Protein AF-A0A221MDR1-F1 (afdb_monomer_lite)

Structure (mmCIF, N/CA/C/O backbone):
data_AF-A0A221MDR1-F1
#
_entry.id   AF-A0A221MDR1-F1
#
loop_
_atom_site.group_PDB
_atom_site.id
_atom_site.type_symbol
_atom_site.label_atom_id
_atom_site.label_alt_id
_atom_site.label_comp_id
_atom_site.label_asym_id
_atom_site.label_entity_id
_atom_site.label_seq_id
_atom_site.pdbx_PDB_ins_code
_atom_site.Cartn_x
_atom_site.Cartn_y
_atom_site.Cartn_z
_atom_site.occupancy
_atom_site.B_iso_or_equiv
_atom_site.auth_seq_id
_atom_site.auth_comp_id
_atom_site.auth_asym_id
_atom_site.auth_atom_id
_atom_site.pdbx_PDB_model_num
ATOM 1 N N . MET A 1 1 ? 9.985 -4.451 -21.188 1.00 37.38 1 MET A N 1
ATOM 2 C CA . MET A 1 1 ? 9.883 -5.888 -20.873 1.00 37.38 1 MET A CA 1
ATOM 3 C C . MET A 1 1 ? 10.056 -6.014 -19.372 1.00 37.38 1 MET A C 1
ATOM 5 O O . MET A 1 1 ? 10.990 -5.410 -18.859 1.00 37.38 1 MET A O 1
ATOM 9 N N . LEU A 1 2 ? 9.130 -6.660 -18.659 1.00 49.03 2 LEU A N 1
ATOM 10 C CA . LEU A 1 2 ? 9.357 -7.026 -17.258 1.00 49.03 2 LEU A CA 1
ATOM 11 C C . LEU A 1 2 ? 10.468 -8.082 -17.284 1.00 49.03 2 LEU A C 1
ATOM 13 O O . LEU A 1 2 ? 10.188 -9.261 -17.465 1.00 49.03 2 LEU A O 1
ATOM 17 N N . GLY A 1 3 ? 11.723 -7.621 -17.270 1.00 55.03 3 GLY A N 1
ATOM 18 C CA . GLY A 1 3 ? 12.892 -8.482 -17.142 1.00 55.03 3 GLY A CA 1
ATOM 19 C C . GLY A 1 3 ? 12.710 -9.353 -15.909 1.00 55.03 3 GLY A C 1
ATOM 20 O O . GLY A 1 3 ? 12.113 -8.898 -14.932 1.00 55.03 3 GLY A O 1
ATOM 21 N N . GLU A 1 4 ? 13.135 -10.606 -16.025 1.00 67.75 4 GLU A N 1
ATOM 22 C CA . GLU A 1 4 ? 12.950 -11.678 -15.049 1.00 67.75 4 GLU A CA 1
ATOM 23 C C . GLU A 1 4 ? 12.897 -11.156 -13.609 1.00 67.75 4 GLU A C 1
ATOM 25 O O . GLU A 1 4 ? 13.806 -10.464 -13.141 1.00 67.75 4 GLU A O 1
ATOM 30 N N . LEU A 1 5 ? 1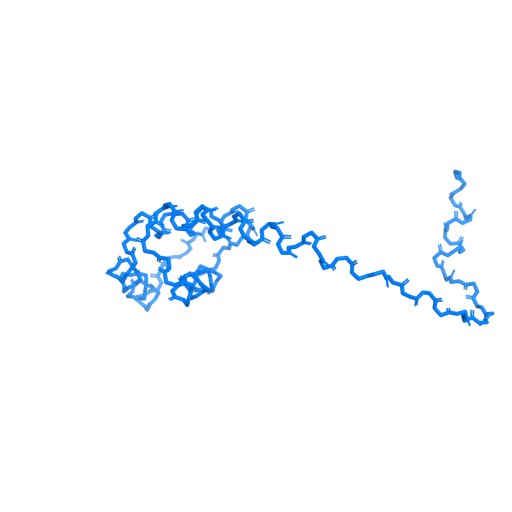1.798 -11.456 -12.907 1.00 67.56 5 LEU A N 1
ATOM 31 C CA . LEU A 1 5 ? 11.680 -11.111 -11.495 1.00 67.56 5 LEU A CA 1
ATOM 32 C C . LEU A 1 5 ? 12.852 -11.760 -10.768 1.00 67.56 5 LEU A C 1
ATOM 34 O O . LEU A 1 5 ? 12.962 -12.988 -10.755 1.00 67.56 5 LEU A O 1
ATOM 38 N N . SER A 1 6 ? 13.715 -10.941 -10.161 1.00 81.44 6 SER A N 1
ATOM 39 C CA . SER A 1 6 ? 14.831 -11.486 -9.398 1.00 81.44 6 SER A CA 1
ATOM 40 C C . SER A 1 6 ? 14.290 -12.441 -8.323 1.00 81.44 6 SER A C 1
ATOM 42 O O . SER A 1 6 ? 13.182 -12.225 -7.809 1.00 81.44 6 SER A O 1
ATOM 44 N N . PRO A 1 7 ? 15.044 -13.485 -7.943 1.00 81.44 7 PRO A N 1
ATOM 45 C CA . PRO A 1 7 ? 14.611 -14.422 -6.909 1.00 81.44 7 PRO A CA 1
ATOM 46 C C . PRO A 1 7 ? 14.156 -13.726 -5.615 1.00 81.44 7 PRO A C 1
ATOM 48 O O . PRO A 1 7 ? 13.194 -14.159 -4.983 1.00 81.44 7 PRO A O 1
ATOM 51 N N . LEU A 1 8 ? 14.788 -12.598 -5.266 1.00 82.06 8 LEU A N 1
ATOM 52 C CA . LEU A 1 8 ? 14.410 -11.768 -4.123 1.00 82.06 8 LEU A CA 1
ATOM 53 C C . LEU A 1 8 ? 12.997 -11.189 -4.281 1.00 82.06 8 LEU A C 1
ATOM 55 O O . LEU A 1 8 ? 12.167 -11.326 -3.386 1.00 82.06 8 LEU A O 1
ATOM 59 N N . VAL A 1 9 ? 12.708 -10.592 -5.440 1.00 84.69 9 VAL A N 1
ATOM 60 C CA . VAL A 1 9 ? 11.392 -10.012 -5.737 1.00 84.69 9 VAL A CA 1
ATOM 61 C C . VAL A 1 9 ? 10.318 -11.096 -5.760 1.00 84.69 9 VAL A C 1
ATOM 63 O O . VAL A 1 9 ? 9.227 -10.890 -5.239 1.00 84.69 9 VAL A O 1
ATOM 66 N N . LYS A 1 10 ? 10.626 -12.275 -6.310 1.00 86.94 10 LYS A N 1
ATOM 67 C CA . LYS A 1 10 ? 9.701 -13.415 -6.328 1.00 86.94 10 LYS A CA 1
ATOM 68 C C . LYS A 1 10 ? 9.352 -13.892 -4.915 1.00 86.94 10 LYS A C 1
ATOM 70 O O . LYS A 1 10 ? 8.183 -14.150 -4.634 1.00 86.94 10 LYS A O 1
ATOM 75 N N . ASN A 1 11 ? 10.337 -13.984 -4.022 1.00 89.00 11 ASN A N 1
ATOM 76 C CA . ASN A 1 11 ? 10.105 -14.372 -2.630 1.00 89.00 11 ASN A CA 1
ATOM 77 C C . ASN A 1 11 ? 9.220 -13.358 -1.900 1.00 89.00 11 ASN A C 1
ATOM 79 O O . ASN A 1 11 ? 8.259 -13.752 -1.235 1.00 89.00 11 ASN A O 1
ATOM 83 N N . GLU A 1 12 ? 9.492 -12.065 -2.075 1.00 90.06 12 GLU A N 1
ATOM 84 C CA . GLU A 1 12 ? 8.699 -11.013 -1.439 1.00 90.06 12 GLU A CA 1
ATOM 85 C C . GLU A 1 12 ? 7.279 -10.953 -2.025 1.00 90.06 12 GLU A C 1
ATOM 87 O O . GLU A 1 12 ? 6.303 -10.839 -1.285 1.00 90.06 12 GLU A O 1
ATOM 92 N N . PHE A 1 13 ? 7.130 -11.150 -3.338 1.00 89.44 13 PHE A N 1
ATOM 93 C CA . PHE A 1 13 ? 5.831 -11.280 -4.000 1.00 89.44 13 PHE A CA 1
ATOM 94 C C . PHE A 1 13 ? 5.002 -12.423 -3.395 1.00 89.44 13 PHE A C 1
ATOM 96 O O . PHE A 1 13 ? 3.860 -12.217 -2.986 1.00 89.44 13 PHE A O 1
ATOM 103 N N . LEU A 1 14 ? 5.583 -13.622 -3.268 1.00 90.88 14 LEU A N 1
ATOM 104 C CA . LEU A 1 14 ? 4.901 -14.782 -2.682 1.00 90.88 14 LEU A CA 1
ATOM 105 C C . LEU A 1 14 ? 4.557 -14.580 -1.202 1.00 90.88 14 LEU A C 1
ATOM 107 O O . LEU A 1 14 ? 3.542 -15.089 -0.724 1.00 90.88 14 LEU A O 1
ATOM 111 N N . LYS A 1 15 ? 5.393 -13.854 -0.458 1.00 92.00 15 LYS A N 1
ATOM 112 C CA . LYS A 1 15 ? 5.126 -13.484 0.936 1.00 92.00 15 LYS A CA 1
ATOM 113 C C . LYS A 1 15 ? 3.910 -12.563 1.038 1.00 92.00 15 LYS A C 1
ATOM 115 O O . LYS A 1 15 ? 3.051 -12.798 1.886 1.00 92.00 15 LYS A O 1
ATOM 120 N N . TRP A 1 16 ? 3.789 -11.576 0.151 1.00 92.00 16 TRP A N 1
ATOM 121 C CA . TRP A 1 16 ? 2.609 -10.714 0.092 1.00 92.00 16 TRP A CA 1
ATOM 122 C C . TRP A 1 16 ? 1.346 -11.465 -0.339 1.00 92.00 16 TRP A C 1
ATOM 124 O O . TRP A 1 16 ? 0.317 -11.300 0.318 1.00 92.00 16 TRP A O 1
ATOM 134 N N . CYS A 1 17 ? 1.429 -12.359 -1.334 1.00 91.44 17 CYS A N 1
ATOM 135 C CA . CYS A 1 17 ? 0.311 -13.240 -1.699 1.00 91.44 17 CYS A CA 1
ATOM 136 C C . CYS A 1 17 ? -0.184 -14.063 -0.505 1.00 91.44 17 CYS A C 1
ATOM 138 O O . CYS A 1 17 ? -1.386 -14.146 -0.278 1.00 91.44 17 CYS A O 1
ATOM 140 N N . ARG A 1 18 ? 0.724 -14.636 0.298 1.00 90.94 18 ARG A N 1
ATOM 141 C CA . ARG A 1 18 ? 0.348 -15.399 1.501 1.00 90.94 18 ARG A CA 1
ATOM 142 C C . ARG A 1 18 ? -0.244 -14.531 2.611 1.00 90.94 18 ARG A C 1
ATOM 144 O O . ARG A 1 18 ? -1.089 -15.008 3.357 1.00 90.94 18 ARG A O 1
ATOM 151 N N . LYS A 1 19 ? 0.209 -13.282 2.743 1.00 88.94 19 LYS A N 1
ATOM 152 C CA . LYS A 1 19 ? -0.215 -12.373 3.817 1.00 88.94 19 LYS A CA 1
ATOM 153 C C . LYS A 1 19 ? -1.582 -11.734 3.560 1.00 88.94 19 LYS A C 1
ATOM 155 O O . LYS A 1 19 ? -2.356 -11.592 4.500 1.00 88.94 19 LYS A O 1
ATOM 160 N N . LEU A 1 20 ? -1.843 -11.299 2.327 1.00 86.44 20 LEU A N 1
ATOM 161 C CA . LEU A 1 20 ? -3.039 -10.523 1.965 1.00 86.44 20 LEU A CA 1
ATOM 162 C C . LEU A 1 20 ? -4.005 -11.284 1.047 1.00 86.44 20 LEU A C 1
ATOM 164 O O . LEU A 1 20 ? -5.148 -10.869 0.888 1.00 86.44 20 LEU A O 1
ATOM 168 N N . GLY A 1 21 ? -3.564 -12.391 0.452 1.00 89.56 21 GLY A N 1
ATOM 169 C CA .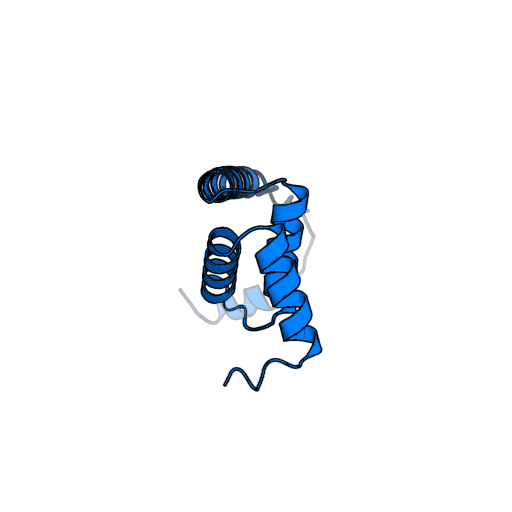 GLY A 1 21 ? -4.336 -13.155 -0.519 1.00 89.56 21 GLY A CA 1
ATOM 170 C C . GLY A 1 21 ? -4.127 -12.690 -1.962 1.00 89.56 21 GLY A C 1
ATOM 171 O O . GLY A 1 21 ? -3.742 -11.553 -2.249 1.00 89.56 21 GLY A O 1
ATOM 172 N N . GLU A 1 22 ? -4.401 -13.598 -2.896 1.00 88.81 22 GLU A N 1
ATOM 173 C CA . GLU A 1 22 ? -4.205 -13.376 -4.334 1.00 88.81 22 GLU A CA 1
ATOM 174 C C . GLU A 1 22 ? -5.126 -12.287 -4.896 1.00 88.81 22 GLU A C 1
ATOM 176 O O . GLU A 1 22 ? -4.698 -11.485 -5.726 1.00 88.81 22 GLU A O 1
ATOM 181 N N . ALA A 1 23 ? -6.368 -12.206 -4.408 1.00 89.06 23 ALA A N 1
ATOM 182 C CA . ALA A 1 23 ? -7.337 -11.205 -4.854 1.00 89.06 23 ALA A CA 1
ATOM 183 C C . ALA A 1 23 ? -6.857 -9.772 -4.567 1.00 89.06 23 ALA A C 1
ATOM 185 O O . ALA A 1 23 ? -6.891 -8.914 -5.449 1.00 89.06 23 ALA A O 1
ATOM 186 N N . VAL A 1 24 ? -6.336 -9.529 -3.360 1.00 89.50 24 VAL A N 1
ATOM 187 C CA . VAL A 1 24 ? -5.778 -8.226 -2.966 1.00 89.50 24 VAL A CA 1
ATOM 188 C C . VAL A 1 24 ? -4.537 -7.900 -3.799 1.00 89.50 24 VAL A C 1
ATOM 190 O O . VAL A 1 24 ? -4.393 -6.781 -4.288 1.00 89.50 24 VAL A O 1
ATOM 193 N N . MET A 1 25 ? -3.667 -8.885 -4.036 1.00 91.94 25 MET A N 1
ATOM 194 C CA . MET A 1 25 ? -2.492 -8.710 -4.896 1.00 91.94 25 MET A CA 1
ATOM 195 C C . MET A 1 25 ? -2.859 -8.317 -6.328 1.00 91.94 25 MET A C 1
ATOM 197 O O . MET A 1 25 ? -2.246 -7.407 -6.890 1.00 91.94 25 MET A O 1
ATOM 201 N N . LEU A 1 26 ? -3.869 -8.961 -6.916 1.00 91.56 26 LEU A N 1
ATOM 202 C CA . LEU A 1 26 ? -4.322 -8.649 -8.268 1.00 91.56 26 LEU A CA 1
ATOM 203 C C . LEU A 1 26 ? -4.837 -7.206 -8.366 1.00 91.56 26 LEU A C 1
ATOM 205 O O . LEU A 1 26 ? -4.487 -6.491 -9.306 1.00 91.56 26 LEU A O 1
ATOM 209 N N . GLU A 1 27 ? -5.624 -6.756 -7.389 1.00 91.12 27 GLU A N 1
ATOM 210 C CA . GLU A 1 27 ? -6.108 -5.373 -7.344 1.00 91.12 27 GLU A CA 1
ATOM 211 C C . GLU A 1 27 ? -4.966 -4.361 -7.170 1.00 91.12 27 GLU A C 1
ATOM 213 O O . GLU A 1 27 ? -4.926 -3.345 -7.868 1.00 91.12 27 GLU A O 1
ATOM 218 N N . ALA A 1 28 ? -3.977 -4.661 -6.325 1.00 90.88 28 ALA A N 1
ATOM 219 C CA . ALA A 1 28 ? -2.804 -3.804 -6.159 1.00 90.88 28 ALA A CA 1
ATOM 220 C C . ALA A 1 28 ? -2.009 -3.659 -7.471 1.00 90.88 28 ALA A C 1
ATOM 222 O O . ALA A 1 28 ? -1.592 -2.555 -7.832 1.00 90.88 28 ALA A O 1
ATOM 223 N N . ILE A 1 29 ? -1.850 -4.749 -8.233 1.00 90.25 29 ILE A N 1
ATOM 224 C CA . ILE A 1 29 ? -1.199 -4.728 -9.552 1.00 90.25 29 ILE A CA 1
ATOM 225 C C . ILE A 1 29 ? -2.013 -3.893 -10.545 1.00 90.25 29 ILE A C 1
ATOM 227 O O . ILE A 1 29 ? -1.434 -3.079 -11.268 1.00 90.25 29 ILE A O 1
ATOM 231 N N . LYS A 1 30 ? -3.346 -4.032 -10.569 1.00 90.56 30 LYS A N 1
ATOM 232 C CA . LYS A 1 30 ? -4.214 -3.207 -11.428 1.00 90.56 30 LYS A CA 1
ATOM 233 C C . LYS A 1 30 ? -4.026 -1.719 -11.136 1.00 90.56 30 LYS A C 1
ATOM 235 O O . LYS A 1 30 ? -3.900 -0.932 -12.072 1.00 90.56 30 LYS A O 1
ATOM 240 N N . ILE A 1 31 ? -3.972 -1.326 -9.863 1.00 88.69 31 ILE A N 1
ATOM 241 C CA . ILE A 1 31 ? -3.757 0.073 -9.460 1.00 88.69 31 ILE A CA 1
ATOM 242 C C . ILE A 1 31 ? -2.357 0.548 -9.840 1.00 88.69 31 ILE A C 1
ATOM 244 O O . ILE A 1 31 ? -2.214 1.642 -10.385 1.00 88.69 31 ILE A O 1
ATOM 248 N N . MET A 1 32 ? -1.332 -0.276 -9.611 1.00 90.19 32 MET A N 1
ATOM 249 C CA . MET A 1 32 ? 0.032 0.024 -10.040 1.00 90.19 32 MET A CA 1
ATOM 250 C C . MET A 1 32 ? 0.069 0.334 -11.542 1.00 90.19 32 MET A C 1
ATOM 252 O O . MET A 1 32 ? 0.580 1.382 -11.928 1.00 90.19 32 MET A O 1
ATOM 256 N N . VAL A 1 33 ? -0.516 -0.532 -12.376 1.00 87.88 33 VAL A N 1
ATOM 257 C CA . VAL A 1 33 ? -0.540 -0.357 -13.837 1.00 87.88 33 VAL A CA 1
ATOM 258 C C . VAL A 1 33 ? -1.343 0.880 -14.244 1.00 87.88 33 VAL A C 1
ATOM 260 O O . VAL A 1 33 ? -0.869 1.655 -15.074 1.00 87.88 33 VAL A O 1
ATOM 263 N N . LYS A 1 34 ? -2.514 1.122 -13.633 1.00 87.94 34 LYS A N 1
ATOM 264 C CA . LYS A 1 34 ? -3.328 2.330 -13.880 1.00 87.94 34 LYS A CA 1
ATOM 265 C C . LYS A 1 34 ? -2.569 3.622 -13.567 1.00 87.94 34 LYS A C 1
ATOM 267 O O . LYS A 1 34 ? -2.712 4.598 -14.292 1.00 87.94 34 LYS A O 1
ATOM 272 N N . ASN A 1 35 ? -1.717 3.606 -12.544 1.00 84.25 35 ASN A N 1
ATOM 273 C CA . ASN A 1 35 ? -0.865 4.738 -12.171 1.00 84.25 35 ASN A CA 1
ATOM 274 C C . ASN A 1 35 ? 0.467 4.773 -12.941 1.00 84.25 35 ASN A C 1
ATOM 276 O O . ASN A 1 35 ? 1.395 5.475 -12.540 1.00 84.25 35 ASN A O 1
ATOM 280 N N . ASN A 1 36 ? 0.585 3.999 -14.026 1.00 82.50 36 ASN A N 1
ATOM 281 C CA . ASN A 1 36 ? 1.792 3.848 -14.839 1.00 82.50 36 ASN A CA 1
ATOM 282 C C . ASN A 1 36 ? 3.032 3.387 -14.037 1.00 82.50 36 ASN A C 1
ATOM 284 O O . ASN A 1 36 ? 4.175 3.569 -14.461 1.00 82.50 36 ASN A O 1
ATOM 288 N N . GLY A 1 37 ? 2.809 2.767 -12.876 1.00 80.44 37 GLY A N 1
ATOM 289 C CA . GLY A 1 37 ? 3.824 2.111 -12.068 1.00 80.44 37 GLY A CA 1
ATOM 290 C C . GLY A 1 37 ? 4.278 0.811 -12.729 1.00 80.44 37 GLY A C 1
ATOM 291 O O . GLY A 1 37 ? 3.475 0.033 -13.241 1.00 80.44 37 GLY A O 1
ATOM 292 N N . ARG A 1 38 ? 5.591 0.576 -12.738 1.00 81.06 38 ARG A N 1
ATOM 293 C CA . ARG A 1 38 ? 6.208 -0.617 -13.356 1.00 81.06 38 ARG A CA 1
ATOM 294 C C . ARG A 1 38 ? 7.205 -1.321 -12.440 1.00 81.06 38 ARG A C 1
ATOM 296 O O . ARG A 1 38 ? 7.866 -2.264 -12.861 1.00 81.06 38 ARG A O 1
ATOM 303 N N . THR A 1 39 ? 7.354 -0.840 -11.208 1.00 85.50 39 THR A N 1
ATOM 304 C CA . THR A 1 39 ? 8.350 -1.330 -10.255 1.00 85.50 39 THR A CA 1
ATOM 305 C C . THR A 1 39 ? 7.671 -2.056 -9.107 1.00 85.50 39 THR A C 1
ATOM 307 O O . THR A 1 39 ? 6.658 -1.598 -8.578 1.00 85.50 39 THR A O 1
ATOM 310 N N . PHE A 1 40 ? 8.278 -3.157 -8.662 1.00 86.12 40 PHE A N 1
ATOM 311 C CA . PHE A 1 40 ? 7.803 -3.888 -7.488 1.00 86.12 40 PHE A CA 1
ATOM 312 C C . PHE A 1 40 ? 7.757 -3.001 -6.236 1.00 86.12 40 PHE A C 1
ATOM 314 O O . PHE A 1 40 ? 6.812 -3.078 -5.468 1.00 86.12 40 PHE A O 1
ATOM 321 N N . ARG A 1 41 ? 8.688 -2.049 -6.099 1.00 87.31 41 ARG A N 1
ATOM 322 C CA . ARG A 1 41 ? 8.673 -1.051 -5.018 1.00 87.31 41 ARG A CA 1
ATOM 323 C C . ARG A 1 41 ? 7.377 -0.231 -4.965 1.00 87.31 41 ARG A C 1
ATOM 325 O O . ARG A 1 41 ? 6.929 0.143 -3.884 1.00 87.31 41 ARG A O 1
ATOM 332 N N . TYR A 1 42 ? 6.793 0.096 -6.121 1.00 89.00 42 TYR A N 1
ATOM 333 C CA . TYR A 1 42 ? 5.513 0.805 -6.164 1.00 89.00 42 TYR A CA 1
ATOM 334 C C . TYR A 1 42 ? 4.375 -0.104 -5.696 1.00 89.00 42 TYR A C 1
ATOM 336 O O . TYR A 1 42 ? 3.534 0.325 -4.911 1.00 89.00 42 TYR A O 1
ATOM 344 N N . LEU A 1 43 ? 4.392 -1.367 -6.128 1.00 90.75 43 LEU A N 1
ATOM 345 C CA . LEU A 1 43 ? 3.453 -2.381 -5.657 1.00 90.75 43 LEU A CA 1
ATOM 346 C C . LEU A 1 43 ? 3.550 -2.570 -4.135 1.00 90.75 43 LEU A C 1
ATOM 348 O O . LEU A 1 43 ? 2.535 -2.516 -3.452 1.00 90.75 43 LEU A O 1
ATOM 352 N N . GLU A 1 44 ? 4.759 -2.701 -3.586 1.00 91.19 44 GLU A N 1
ATOM 353 C CA . GLU A 1 44 ? 4.986 -2.824 -2.141 1.00 91.19 44 GLU A CA 1
ATOM 354 C C . GLU A 1 44 ? 4.442 -1.636 -1.359 1.00 91.19 44 GLU A C 1
ATOM 356 O O . GLU A 1 44 ? 3.850 -1.837 -0.306 1.00 91.19 44 GLU A O 1
ATOM 361 N N . LYS A 1 45 ? 4.592 -0.407 -1.869 1.00 91.69 45 LYS A N 1
ATOM 362 C CA . LYS A 1 45 ? 3.995 0.773 -1.231 1.00 91.69 45 LYS A CA 1
ATOM 363 C C . LYS A 1 45 ? 2.478 0.653 -1.114 1.00 91.69 45 LYS A C 1
ATOM 365 O O . LYS A 1 45 ? 1.944 0.900 -0.039 1.00 91.69 45 LYS A O 1
ATOM 370 N N . ILE A 1 46 ? 1.798 0.238 -2.186 1.00 90.88 46 ILE A N 1
ATOM 371 C CA . ILE A 1 46 ? 0.342 0.022 -2.164 1.00 90.88 46 ILE A CA 1
ATOM 372 C C . ILE A 1 46 ? -0.013 -1.044 -1.119 1.00 90.88 46 ILE A C 1
ATOM 374 O O . ILE A 1 46 ? -0.886 -0.830 -0.283 1.00 90.88 46 ILE A O 1
ATOM 378 N N . LEU A 1 47 ? 0.696 -2.175 -1.126 1.00 91.50 47 LEU A N 1
ATOM 379 C CA . LEU A 1 47 ? 0.438 -3.287 -0.207 1.00 91.50 47 LEU A CA 1
ATOM 380 C C . LEU A 1 47 ? 0.738 -2.928 1.254 1.00 91.50 47 LEU A C 1
ATOM 382 O O . LEU A 1 47 ? 0.040 -3.388 2.155 1.00 91.50 47 LEU A O 1
ATOM 386 N N . GLN A 1 48 ? 1.752 -2.100 1.507 1.00 91.94 48 GLN A N 1
ATOM 387 C CA . GLN A 1 48 ? 2.057 -1.573 2.835 1.00 91.94 48 GLN A CA 1
ATOM 388 C C . GLN A 1 48 ? 0.958 -0.630 3.322 1.00 91.94 48 GLN A C 1
ATOM 390 O O . GLN A 1 48 ? 0.483 -0.815 4.440 1.00 91.94 48 GLN A O 1
ATOM 395 N N . GLU A 1 49 ? 0.515 0.319 2.489 1.00 90.00 49 GLU A N 1
ATOM 396 C CA . GLU A 1 49 ? -0.620 1.199 2.805 1.00 90.00 49 GLU A CA 1
ATOM 397 C C . GLU A 1 49 ? -1.855 0.370 3.192 1.00 90.00 49 GLU A C 1
ATOM 399 O O . GLU A 1 49 ? -2.456 0.590 4.243 1.00 90.00 49 GLU A O 1
ATOM 404 N N . TRP A 1 50 ? -2.183 -0.650 2.399 1.00 90.00 50 TRP A N 1
ATOM 405 C CA . TRP A 1 50 ? -3.326 -1.532 2.647 1.00 90.00 50 TRP A CA 1
ATOM 406 C C . TRP A 1 50 ? -3.151 -2.431 3.870 1.00 90.00 50 TRP A C 1
ATOM 408 O O . TRP A 1 50 ? -4.090 -2.615 4.642 1.00 90.00 50 TRP A O 1
ATOM 418 N N . SER A 1 51 ? -1.943 -2.943 4.110 1.00 88.12 51 SER A N 1
ATOM 419 C CA . SER A 1 51 ? -1.641 -3.723 5.311 1.00 88.12 51 SER A CA 1
ATOM 420 C C . SER A 1 51 ? -1.758 -2.884 6.585 1.00 88.12 51 SER A C 1
ATOM 422 O O . SER A 1 51 ? -2.147 -3.433 7.616 1.00 88.12 51 SER A O 1
ATOM 424 N N . VAL A 1 52 ? -1.403 -1.595 6.545 1.00 88.44 52 VAL A N 1
ATOM 425 C CA . VAL A 1 52 ? -1.581 -0.667 7.675 1.00 88.44 52 VAL A CA 1
ATOM 426 C C . VAL A 1 52 ? -3.063 -0.373 7.882 1.00 88.44 52 VAL A C 1
ATOM 428 O O . VAL A 1 52 ? -3.539 -0.428 9.011 1.00 88.44 52 VAL A O 1
ATOM 431 N N . ALA A 1 53 ? -3.808 -0.174 6.795 1.00 85.12 53 ALA A N 1
ATOM 432 C CA . ALA A 1 53 ? -5.256 0.009 6.820 1.00 85.12 53 ALA A CA 1
ATOM 433 C C . ALA A 1 53 ? -6.056 -1.277 7.140 1.00 85.12 53 ALA A C 1
ATOM 435 O O . ALA A 1 53 ? -7.281 -1.247 7.097 1.00 85.12 53 ALA A O 1
ATOM 436 N N . GLN A 1 54 ? -5.387 -2.397 7.462 1.00 86.00 54 GLN A N 1
ATOM 437 C CA . GLN A 1 54 ? -5.998 -3.707 7.748 1.00 86.00 54 GLN A CA 1
ATOM 438 C C . GLN A 1 54 ? -6.950 -4.208 6.646 1.00 86.00 54 GLN A C 1
ATOM 440 O O . GLN A 1 54 ? -7.870 -4.975 6.917 1.00 86.00 54 GLN A O 1
ATOM 445 N N . VAL A 1 55 ? -6.694 -3.823 5.397 1.00 82.75 55 VAL A N 1
ATOM 446 C CA . VAL A 1 55 ? -7.457 -4.256 4.223 1.00 82.75 55 VAL A CA 1
ATOM 447 C C . VAL A 1 55 ? -7.163 -5.735 3.969 1.00 82.75 55 VAL A C 1
ATOM 449 O O . VAL A 1 55 ? -6.019 -6.101 3.685 1.00 82.75 55 VAL A O 1
ATOM 452 N N . ARG A 1 56 ? -8.180 -6.596 4.096 1.00 81.12 56 ARG A N 1
ATOM 453 C CA . ARG A 1 56 ? -8.052 -8.055 3.903 1.00 81.12 56 ARG A CA 1
ATOM 454 C C . ARG A 1 56 ? -8.973 -8.599 2.816 1.00 81.12 56 ARG A C 1
ATOM 456 O O . ARG A 1 56 ? -8.762 -9.721 2.362 1.00 81.12 56 ARG A O 1
ATOM 463 N N . SER A 1 57 ? -9.964 -7.823 2.386 1.00 82.25 57 SER A N 1
ATOM 464 C CA . SER A 1 57 ? -10.896 -8.198 1.325 1.00 82.25 57 SER A CA 1
ATOM 465 C C . SER A 1 57 ? -10.941 -7.166 0.198 1.00 82.25 57 SER A C 1
ATOM 467 O O . SER A 1 57 ? -10.504 -6.025 0.344 1.00 82.25 57 SER A O 1
ATOM 469 N N . VAL A 1 58 ? -11.509 -7.565 -0.941 1.00 78.75 58 VAL A N 1
ATOM 470 C CA . VAL A 1 58 ? -11.772 -6.649 -2.061 1.00 78.75 58 VAL A CA 1
ATOM 471 C C . VAL A 1 58 ? -12.778 -5.561 -1.668 1.00 78.75 58 VAL A C 1
ATOM 473 O O . VAL A 1 58 ? -12.656 -4.425 -2.127 1.00 78.75 58 VAL A O 1
ATOM 476 N N . ASP A 1 59 ? -13.722 -5.866 -0.776 1.00 80.06 59 ASP A N 1
ATOM 477 C CA . ASP A 1 59 ? -14.680 -4.880 -0.267 1.00 80.06 59 ASP A CA 1
ATOM 478 C C . ASP A 1 59 ? -13.982 -3.808 0.581 1.00 80.06 59 ASP A C 1
ATOM 480 O O . ASP A 1 59 ? -14.258 -2.615 0.428 1.00 80.06 59 ASP A O 1
ATOM 484 N N . ASP A 1 60 ? -12.991 -4.203 1.386 1.00 81.56 60 ASP A N 1
ATOM 485 C CA . ASP A 1 60 ? -12.172 -3.272 2.171 1.00 81.56 60 ASP A CA 1
ATOM 486 C C . ASP A 1 60 ? -11.348 -2.350 1.261 1.00 81.56 60 ASP A C 1
ATOM 488 O O . ASP A 1 60 ? -11.183 -1.166 1.559 1.00 81.56 60 ASP A O 1
ATOM 492 N N . ILE A 1 61 ? -10.859 -2.865 0.123 1.00 83.00 61 ILE A N 1
ATOM 493 C CA . ILE A 1 61 ? -10.146 -2.058 -0.882 1.00 83.00 61 ILE A CA 1
ATOM 494 C C . ILE A 1 61 ? -11.076 -0.973 -1.426 1.00 83.00 61 ILE A C 1
ATOM 496 O O . ILE A 1 61 ? -10.680 0.190 -1.523 1.00 83.00 61 ILE A O 1
ATOM 500 N N . GLN A 1 62 ? -12.321 -1.327 -1.762 1.00 80.00 62 GLN A N 1
ATOM 501 C CA . GLN A 1 62 ? -13.295 -0.352 -2.251 1.00 80.00 62 GLN A CA 1
ATOM 502 C C . GLN A 1 62 ? -13.632 0.697 -1.189 1.00 80.00 62 GLN A C 1
ATOM 504 O O . GLN A 1 62 ? -13.720 1.884 -1.513 1.00 80.00 62 GLN A O 1
ATOM 509 N N . ALA A 1 63 ? -13.801 0.287 0.070 1.00 80.31 63 ALA A N 1
ATOM 510 C CA . ALA A 1 63 ? -14.023 1.209 1.179 1.00 80.31 6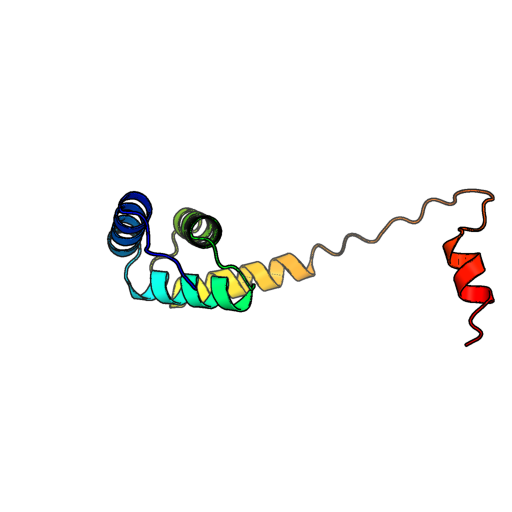3 ALA A CA 1
ATOM 511 C C . ALA A 1 63 ? -12.832 2.169 1.352 1.00 80.31 63 ALA A C 1
ATOM 513 O O . ALA A 1 63 ? -13.020 3.384 1.437 1.00 80.31 63 ALA A O 1
ATOM 514 N N . HIS A 1 64 ? -11.607 1.645 1.308 1.00 81.19 64 HIS A N 1
ATOM 515 C CA . HIS A 1 64 ? -10.382 2.433 1.400 1.00 81.19 64 HIS A CA 1
ATOM 516 C C . HIS A 1 64 ? -10.239 3.428 0.236 1.00 81.19 64 HIS A C 1
ATOM 518 O O . HIS A 1 64 ? -9.901 4.592 0.454 1.00 81.19 64 HIS A O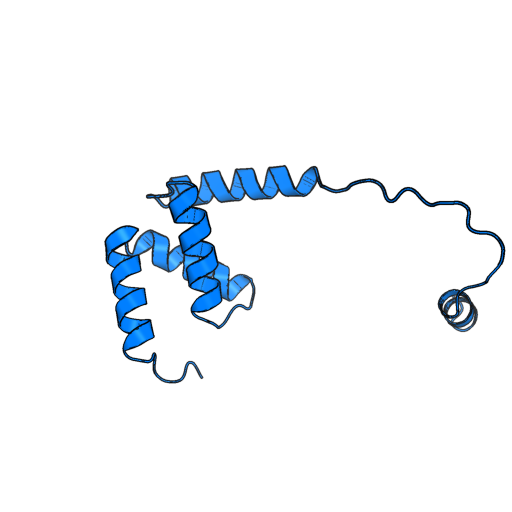 1
ATOM 524 N N . GLU A 1 65 ? -10.538 3.018 -0.999 1.00 77.31 65 GLU A N 1
ATOM 525 C CA . GLU A 1 65 ? -10.468 3.904 -2.167 1.00 77.31 65 GLU A CA 1
ATOM 526 C C . GLU A 1 65 ? -11.517 5.025 -2.094 1.00 77.31 65 GLU A C 1
ATOM 528 O O . GLU A 1 65 ? -11.214 6.189 -2.375 1.00 77.31 65 GLU A O 1
ATOM 533 N N . ARG A 1 66 ? -12.736 4.715 -1.625 1.00 74.75 66 ARG A N 1
ATOM 534 C CA . ARG A 1 66 ? -13.777 5.724 -1.369 1.00 74.75 66 ARG A CA 1
ATOM 535 C C . ARG A 1 66 ? -13.301 6.756 -0.347 1.00 74.75 66 ARG A C 1
ATOM 537 O O . ARG A 1 66 ? -13.381 7.951 -0.632 1.00 74.75 66 ARG A O 1
ATOM 544 N N . LEU A 1 67 ? -12.734 6.316 0.777 1.00 73.94 67 LEU A N 1
ATOM 545 C CA . LEU A 1 67 ? -12.179 7.203 1.807 1.00 73.94 67 LEU A CA 1
ATOM 546 C C . LEU A 1 67 ? -11.031 8.067 1.263 1.00 73.94 67 LEU A C 1
ATOM 548 O O . LEU A 1 67 ? -11.022 9.281 1.463 1.00 73.94 67 LEU A O 1
ATOM 552 N N . LYS A 1 68 ? -10.103 7.478 0.501 1.00 73.44 68 LYS A N 1
ATOM 553 C CA . LYS A 1 68 ? -8.967 8.193 -0.108 1.00 73.44 68 LYS A CA 1
ATOM 554 C C . LYS A 1 68 ? -9.433 9.249 -1.118 1.00 73.44 68 LYS A C 1
ATOM 556 O O . LYS A 1 68 ? -8.892 10.354 -1.154 1.00 73.44 68 LYS A O 1
ATOM 561 N N . SER A 1 69 ? -10.465 8.944 -1.906 1.00 64.50 69 SER A N 1
ATOM 562 C CA . SER A 1 69 ? -11.073 9.883 -2.860 1.00 64.50 69 SER A CA 1
ATOM 563 C C . SER A 1 69 ? -11.867 11.012 -2.189 1.00 64.50 69 SER A C 1
ATOM 565 O O . SER A 1 69 ? -11.979 12.098 -2.758 1.00 64.50 69 SER A O 1
ATOM 567 N N . ALA A 1 70 ? -12.412 10.775 -0.992 1.00 63.25 70 ALA A N 1
ATOM 568 C CA . ALA A 1 70 ? -13.079 11.795 -0.190 1.00 63.25 70 ALA A CA 1
ATOM 569 C C . ALA A 1 70 ? -12.051 12.729 0.468 1.00 63.25 70 ALA A C 1
ATOM 571 O O . ALA A 1 70 ? -12.161 13.943 0.333 1.00 63.25 70 ALA A O 1
ATOM 572 N N . ALA A 1 71 ? -10.987 12.175 1.060 1.00 61.41 71 ALA A N 1
ATOM 573 C CA . ALA A 1 71 ? -9.921 12.952 1.696 1.00 61.41 71 ALA A CA 1
ATOM 574 C C . ALA A 1 71 ? -9.174 13.876 0.714 1.00 61.41 71 ALA A C 1
ATOM 576 O O . ALA A 1 71 ? -8.823 15.004 1.052 1.00 61.41 71 ALA A O 1
ATOM 577 N N . ARG A 1 72 ? -8.970 13.438 -0.538 1.00 57.78 72 ARG A N 1
ATOM 578 C CA . ARG A 1 72 ? -8.314 14.257 -1.576 1.00 57.78 72 ARG A CA 1
ATOM 579 C C . ARG A 1 72 ? -9.119 15.480 -2.014 1.00 57.78 72 ARG A C 1
ATOM 581 O O . ARG A 1 72 ? -8.520 16.416 -2.532 1.00 57.78 72 ARG A O 1
ATOM 588 N N . ARG A 1 73 ? -10.442 15.485 -1.824 1.00 55.12 73 ARG A N 1
ATOM 589 C CA . ARG A 1 73 ? -11.284 16.649 -2.152 1.00 55.12 73 ARG A CA 1
ATOM 590 C C . ARG A 1 73 ? -11.167 17.770 -1.121 1.00 55.12 73 ARG A C 1
ATOM 592 O O . ARG A 1 73 ? -11.509 18.898 -1.442 1.00 55.12 73 ARG A O 1
ATOM 599 N N . ASP A 1 74 ? -10.646 17.469 0.065 1.00 55.25 74 ASP A N 1
ATOM 600 C CA . ASP A 1 74 ? -10.542 18.424 1.172 1.00 55.25 74 ASP A CA 1
ATOM 601 C C . ASP A 1 74 ? -9.162 19.113 1.240 1.00 55.25 74 ASP A C 1
ATOM 603 O O . ASP A 1 74 ? -8.971 20.103 1.936 1.00 55.25 74 ASP A O 1
ATOM 607 N N . THR A 1 75 ? -8.169 18.626 0.479 1.00 48.53 75 THR A N 1
ATOM 608 C CA . THR A 1 75 ? -6.789 19.165 0.477 1.00 48.53 75 THR A CA 1
ATOM 609 C C . THR A 1 75 ? -6.543 20.235 -0.598 1.00 48.53 75 THR A C 1
ATOM 611 O O . THR A 1 75 ? -5.401 20.523 -0.951 1.00 48.53 75 THR A O 1
ATOM 614 N N . THR A 1 76 ? -7.582 20.870 -1.141 1.00 55.00 76 THR A N 1
ATOM 615 C CA . THR A 1 76 ? -7.417 22.173 -1.805 1.00 55.00 76 THR A CA 1
ATOM 616 C C . THR A 1 76 ? -7.304 23.248 -0.734 1.00 55.00 76 THR A C 1
ATOM 618 O O . THR A 1 76 ? -8.262 23.952 -0.430 1.00 55.00 76 THR A O 1
ATOM 621 N N . VAL A 1 77 ? -6.118 23.373 -0.136 1.00 62.75 77 VAL A N 1
ATOM 622 C CA . VAL A 1 77 ? -5.794 24.566 0.648 1.00 62.75 77 VAL A CA 1
ATOM 623 C C . VAL A 1 77 ? -5.777 25.766 -0.310 1.00 62.75 77 VAL A C 1
ATOM 625 O O . VAL A 1 77 ? -5.060 25.723 -1.314 1.00 62.75 77 VAL A O 1
ATOM 628 N N . PRO A 1 78 ? -6.573 26.825 -0.078 1.00 57.66 78 PRO A N 1
ATOM 629 C CA . PRO A 1 78 ? -6.547 27.999 -0.937 1.00 57.66 78 PRO A CA 1
ATOM 630 C C . PRO A 1 78 ? -5.153 28.625 -0.874 1.00 57.66 78 PRO A C 1
ATOM 632 O O . PRO A 1 78 ? -4.658 28.977 0.197 1.00 57.66 78 PRO A O 1
ATOM 635 N N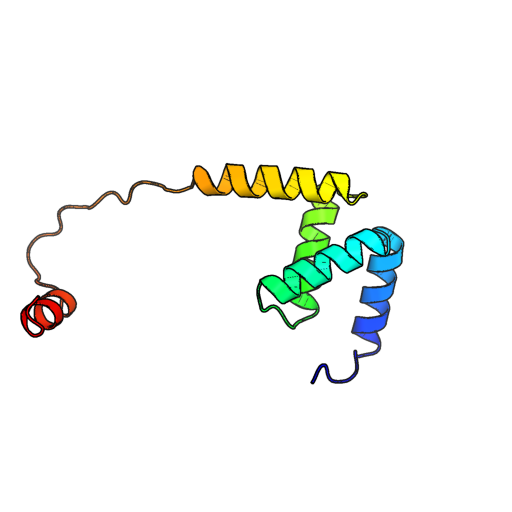 . PHE A 1 79 ? -4.510 28.750 -2.035 1.00 57.84 79 PHE A N 1
ATOM 636 C CA . PHE A 1 79 ? -3.237 29.444 -2.177 1.00 57.84 79 PHE A CA 1
ATOM 637 C C . PHE A 1 79 ? -3.418 30.905 -1.738 1.00 57.84 79 PHE A C 1
ATOM 639 O O . PHE A 1 79 ? -4.026 31.713 -2.441 1.00 57.84 79 PHE A O 1
ATOM 646 N N . GLN A 1 80 ? -2.923 31.242 -0.547 1.00 62.69 80 GLN A N 1
ATOM 647 C CA . GLN A 1 80 ? -2.921 32.605 -0.020 1.00 62.69 80 GLN A CA 1
ATOM 648 C C . GLN A 1 80 ? -1.921 33.437 -0.838 1.00 62.69 80 GLN A C 1
ATOM 650 O O . GLN A 1 80 ? -0.713 33.400 -0.602 1.00 62.69 80 GLN A O 1
ATOM 655 N N . LYS A 1 81 ? -2.425 34.166 -1.841 1.00 50.31 81 LYS A N 1
ATOM 656 C CA . LYS A 1 81 ? -1.637 35.086 -2.671 1.00 50.31 81 LYS A CA 1
ATOM 657 C C . LYS A 1 81 ? -1.128 36.238 -1.795 1.00 50.31 81 LYS A C 1
ATOM 659 O O . LYS A 1 81 ? -1.880 37.150 -1.465 1.00 50.31 81 LYS A O 1
ATOM 664 N N . LYS A 1 82 ? 0.149 36.203 -1.410 1.00 53.31 82 LYS A N 1
ATOM 665 C CA . LYS A 1 82 ? 0.816 37.338 -0.751 1.00 53.31 82 LYS A CA 1
ATOM 666 C C . LYS A 1 82 ? 0.984 38.473 -1.780 1.00 53.31 82 LYS A C 1
ATOM 668 O O . LYS A 1 82 ? 1.390 38.180 -2.906 1.00 53.31 82 LYS A O 1
ATOM 673 N N . PRO A 1 83 ? 0.682 39.743 -1.453 1.00 54.12 83 PRO A N 1
ATOM 674 C CA . PRO A 1 83 ? 0.883 40.855 -2.378 1.00 54.12 83 PRO A CA 1
ATOM 675 C C . PRO A 1 83 ? 2.384 41.147 -2.485 1.00 54.12 83 PRO A C 1
ATOM 677 O O . PRO A 1 83 ? 2.949 41.841 -1.645 1.00 54.12 83 PRO A O 1
ATOM 680 N N . SER A 1 84 ? 3.056 40.562 -3.478 1.00 49.72 84 SER A N 1
ATOM 681 C CA . SER A 1 84 ? 4.459 40.862 -3.759 1.00 49.72 84 SER A CA 1
ATOM 682 C C . SER A 1 84 ? 4.554 41.954 -4.816 1.00 49.72 84 SER A C 1
ATOM 684 O O . SER A 1 84 ? 4.223 41.755 -5.985 1.00 49.72 84 SER A O 1
ATOM 686 N N . SER A 1 85 ? 4.998 43.111 -4.350 1.00 52.28 85 SER A N 1
ATOM 687 C CA . SER A 1 85 ? 5.424 44.281 -5.098 1.00 52.28 85 SER A CA 1
ATOM 688 C C . SER A 1 85 ? 6.324 43.926 -6.288 1.00 52.28 85 SER A C 1
ATOM 690 O O . SER A 1 85 ? 7.341 43.264 -6.115 1.00 52.28 85 SER A O 1
ATOM 692 N N . GLY A 1 86 ? 5.947 44.431 -7.465 1.00 55.09 86 GLY A N 1
ATOM 693 C CA . GLY A 1 86 ? 6.851 44.871 -8.533 1.00 55.09 86 GLY A CA 1
ATOM 694 C C . GLY A 1 86 ? 7.847 43.855 -9.090 1.00 55.09 86 GLY A C 1
ATOM 6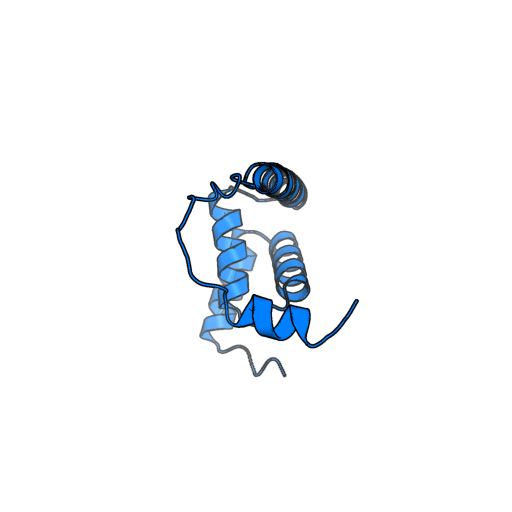95 O O . GLY A 1 86 ? 9.026 43.904 -8.763 1.00 55.09 86 GLY A O 1
ATOM 696 N N . GLY A 1 87 ? 7.393 43.024 -10.024 1.00 53.56 87 GLY A N 1
ATOM 697 C CA . GLY A 1 87 ? 8.267 42.277 -10.925 1.00 53.56 87 GLY A CA 1
ATOM 698 C C . GLY A 1 87 ? 7.429 41.420 -11.859 1.00 53.56 87 GLY A C 1
ATOM 699 O O . GLY A 1 87 ? 7.014 40.332 -11.469 1.00 53.56 87 GLY A O 1
ATOM 700 N N . LEU A 1 88 ? 7.122 41.939 -13.052 1.00 57.91 88 LEU A N 1
ATOM 701 C CA . LEU A 1 88 ? 6.448 41.184 -14.113 1.00 57.91 88 LEU A CA 1
ATOM 702 C C . LEU A 1 88 ? 7.224 39.886 -14.350 1.00 57.91 88 LEU A C 1
ATOM 704 O O . LEU A 1 88 ? 8.441 39.911 -14.541 1.00 57.91 88 LEU A O 1
ATOM 708 N N . SER A 1 89 ? 6.540 38.748 -14.243 1.00 69.00 89 SER A N 1
ATOM 709 C CA . SER A 1 89 ? 7.193 37.455 -14.397 1.00 69.00 89 SER A CA 1
ATOM 710 C C . SER A 1 89 ? 7.540 37.247 -15.869 1.00 69.00 89 SER A C 1
ATOM 712 O O . SER A 1 89 ? 6.780 37.640 -16.747 1.00 69.00 89 SER A O 1
ATOM 714 N N . ILE A 1 90 ? 8.641 36.555 -16.155 1.00 59.88 90 ILE A N 1
ATOM 715 C CA . ILE A 1 90 ? 9.032 36.136 -17.517 1.00 59.88 90 ILE A CA 1
ATOM 716 C C . ILE A 1 90 ? 7.869 35.406 -18.227 1.00 59.88 90 ILE A C 1
ATOM 718 O O . ILE A 1 90 ? 7.700 35.487 -19.442 1.00 59.88 90 ILE A O 1
ATOM 722 N N . PHE A 1 91 ? 7.014 34.729 -17.454 1.00 61.00 91 PHE A N 1
ATOM 723 C CA . PHE A 1 91 ? 5.807 34.074 -17.953 1.00 61.00 91 PHE A CA 1
ATOM 724 C C . PHE A 1 91 ? 4.680 35.044 -18.359 1.00 61.00 91 PHE A C 1
ATOM 726 O O . PHE A 1 91 ? 3.872 34.678 -19.211 1.00 61.00 91 PHE A O 1
ATOM 733 N N . ASP A 1 92 ? 4.619 36.257 -17.798 1.00 66.81 92 ASP A N 1
ATOM 734 C CA . ASP A 1 92 ? 3.694 37.315 -18.238 1.00 66.81 92 ASP A CA 1
ATOM 735 C C . ASP A 1 92 ? 4.136 37.905 -19.585 1.00 66.81 92 ASP A C 1
ATOM 737 O O . ASP A 1 92 ? 3.303 38.156 -20.453 1.00 66.81 92 ASP A O 1
ATOM 741 N N . GLU A 1 93 ? 5.447 38.040 -19.799 1.00 62.44 93 GLU A N 1
ATOM 742 C CA . GLU A 1 93 ? 6.032 38.516 -21.059 1.00 62.44 93 GLU A CA 1
ATOM 743 C C . GLU A 1 93 ? 5.769 37.531 -22.216 1.00 62.44 93 GLU A C 1
ATOM 745 O O . GLU A 1 93 ? 5.314 37.916 -23.294 1.00 62.44 93 GLU A O 1
ATOM 750 N N . LEU A 1 94 ? 5.934 36.227 -21.958 1.00 60.66 94 LEU A N 1
ATOM 751 C CA . LEU A 1 94 ? 5.590 35.150 -22.898 1.00 60.66 94 LEU A CA 1
ATOM 752 C C . LEU A 1 94 ? 4.085 35.066 -23.195 1.00 60.66 94 LEU A C 1
ATOM 754 O O . LEU A 1 94 ? 3.701 34.708 -24.309 1.00 60.66 94 LEU A O 1
ATOM 758 N N . ARG A 1 95 ? 3.229 35.399 -22.221 1.00 63.31 95 ARG A N 1
ATOM 759 C CA . ARG A 1 95 ? 1.769 35.399 -22.391 1.00 63.31 95 ARG A CA 1
ATOM 760 C C . ARG A 1 95 ? 1.276 36.607 -23.187 1.00 63.31 95 ARG A C 1
ATOM 762 O O . ARG A 1 95 ? 0.321 36.466 -23.937 1.00 63.31 95 ARG A O 1
ATOM 769 N N . ALA A 1 96 ? 1.935 37.759 -23.076 1.00 65.12 96 ALA A N 1
ATOM 770 C CA . ALA A 1 96 ? 1.614 38.937 -23.882 1.00 65.12 96 ALA A CA 1
ATOM 771 C C . ALA A 1 96 ? 2.067 38.803 -25.351 1.00 65.12 96 ALA A C 1
ATOM 773 O O . ALA A 1 96 ? 1.451 39.391 -26.237 1.00 65.12 96 ALA A O 1
ATOM 774 N N . GLY A 1 97 ? 3.118 38.019 -25.623 1.00 57.31 97 GLY A N 1
ATOM 775 C CA . GLY A 1 97 ? 3.629 37.779 -26.980 1.00 57.31 97 GLY A CA 1
ATOM 776 C C . GLY A 1 97 ? 2.816 36.782 -27.817 1.00 57.31 97 GLY A C 1
ATOM 777 O O . GLY A 1 97 ? 2.927 36.780 -29.041 1.00 57.31 97 GLY A O 1
ATOM 778 N N . VAL A 1 98 ? 1.980 35.956 -27.184 1.00 58.81 98 VAL A N 1
ATOM 779 C CA . VAL A 1 98 ? 1.053 35.043 -27.868 1.00 58.81 98 VAL A CA 1
ATOM 780 C C . VAL A 1 98 ? -0.362 35.526 -27.582 1.00 58.81 98 VAL A C 1
ATOM 782 O O . VAL A 1 98 ? -1.016 35.055 -26.658 1.00 58.81 98 VAL A O 1
ATOM 785 N N . GLY A 1 99 ? -0.800 36.526 -28.348 1.00 57.25 99 GLY A N 1
ATOM 786 C CA . GLY A 1 99 ? -2.133 37.107 -28.227 1.00 57.25 99 GLY A CA 1
ATOM 787 C C . GLY A 1 99 ? -3.244 36.068 -28.401 1.00 57.25 99 GLY A C 1
ATOM 788 O O . GLY A 1 99 ? -3.458 35.561 -29.503 1.00 57.25 99 GLY A O 1
ATOM 789 N N . LEU A 1 100 ? -3.957 35.813 -27.304 1.00 43.34 100 LEU A N 1
ATOM 790 C CA . LEU A 1 100 ? -5.351 35.375 -27.244 1.00 43.34 100 LEU A CA 1
ATOM 791 C C . LEU A 1 100 ? -6.080 36.267 -26.240 1.00 43.34 100 LEU A C 1
ATOM 793 O O . LEU A 1 100 ? -5.516 36.482 -25.142 1.00 43.34 100 LEU A O 1
#

pLDDT: mean 75.68, std 15.0, range [37.38, 92.0]

Organism: NCBI:txid163877

Secondary structure (DSSP, 8-state):
------HHHHHHHHHHHHHH-HHHHHHHHHHHHHTT--SHHHHHHHHHHHHHTT--SHHHHHHHHHHHHHHHHH-----------S---HHHHHHHHS--

Foldseek 3Di:
DLPDQPPVLVVVLVVLCVVQNPVVLVVLVVVCVVVVHDDSVSSVVSSVVCVVVVPRDPVSVVVVVVVVVVVVVVPPDPDPDDPDDDDQDPVNVVVVVPDD

Sequence (100 aa):
MLGELSPLVKNEFLKWCRKLGEAVMLEAIKIMVKNNGRTFRYLEKILQEWSVAQVRSVDDIQAHERLKSAARRDTTVPFQKKPSSGGLSIFDELRAGVGL

Radius of gyration: 21.73 Å; chains: 1; bounding box: 30×60×36 Å

InterPro domains:
  IPR006343 DnaB/C, C-terminal domain [PF07261] (3-65)
  IPR006343 DnaB/C, C-terminal domain [TIGR01446] (4-62)
  IPR034829 DnaD-like domain superfamily [G3DSA:1.10.10.630] (1-63)
  IPR034829 DnaD-like domain superfamily [SSF158499] (3-55)
  IPR053162 DnaD [PTHR37293] (3-69)